Protein AF-A0A498FCW0-F1 (afdb_monomer)

Secondary structure (DSSP, 8-state):
----EEEETTEEEEEETTEEEEEETT--EEEPP-

Sequence (34 aa):
QTPVISENDNAIVMQYQGKPYIRLNGGDWVPYPQ

Solvent-accessible surface area (backbone atoms only — not comparable to full-atom values): 2192 Å² total; per-residue (Å²): 136,82,78,65,69,50,75,55,103,50,38,40,36,37,63,55,96,90,39,56,31,32,25,51,73,83,56,66,81,40,76,52,85,128

Radius of gyration: 9.35 Å; Cα contacts (8 Å, |Δi|>4): 51; chains: 1; bounding box: 24×23×18 Å

Mean predicted aligned error: 4.39 Å

Structure (mmCIF, N/CA/C/O 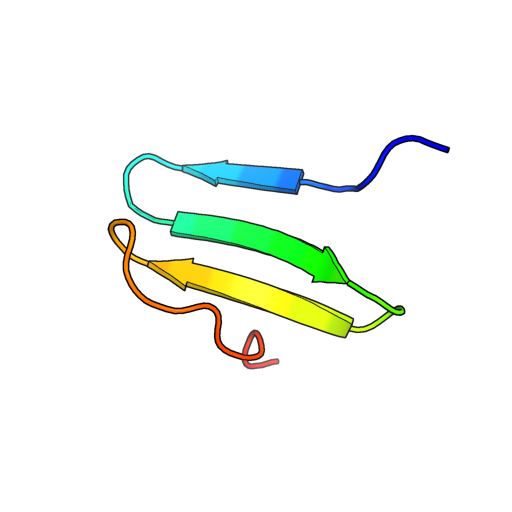backbone):
data_AF-A0A498FCW0-F1
#
_entry.id   AF-A0A498FCW0-F1
#
loop_
_atom_site.group_PDB
_atom_site.id
_atom_site.type_symbol
_atom_site.label_atom_id
_atom_site.label_alt_id
_atom_site.label_comp_id
_atom_site.label_asym_id
_atom_site.label_entity_id
_atom_site.label_seq_id
_atom_site.pdbx_PDB_ins_code
_atom_site.Cartn_x
_atom_site.Cartn_y
_atom_site.Cartn_z
_atom_site.occupancy
_atom_site.B_iso_or_equiv
_atom_site.auth_seq_id
_atom_site.auth_comp_id
_atom_site.auth_asym_id
_atom_site.auth_atom_id
_atom_site.pdbx_PDB_model_num
ATOM 1 N N . GLN A 1 1 ? -8.555 15.106 6.996 1.00 63.25 1 GLN A N 1
ATOM 2 C CA . GLN A 1 1 ? -7.934 13.863 7.499 1.00 63.25 1 GLN A CA 1
ATOM 3 C C . GLN A 1 1 ? -6.730 13.567 6.621 1.00 63.25 1 GLN A C 1
ATOM 5 O O . GLN A 1 1 ? -6.902 13.509 5.410 1.00 63.25 1 GLN A O 1
ATOM 10 N N . THR A 1 2 ? -5.533 13.472 7.196 1.00 70.31 2 THR A N 1
ATOM 11 C CA . THR A 1 2 ? -4.292 13.207 6.448 1.00 70.31 2 THR A CA 1
ATOM 12 C C . THR A 1 2 ? -4.091 11.693 6.354 1.00 70.31 2 THR A C 1
ATOM 14 O O . THR A 1 2 ? -4.180 11.029 7.388 1.00 70.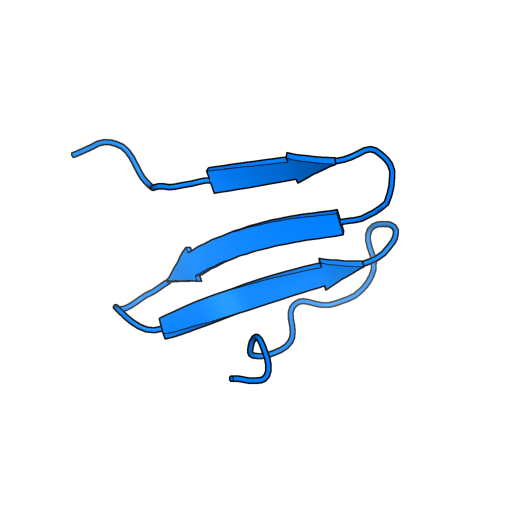31 2 THR A O 1
ATOM 17 N N . PRO A 1 3 ? -3.884 11.114 5.160 1.00 69.94 3 PRO A N 1
ATOM 18 C CA . PRO A 1 3 ? -3.597 9.690 5.034 1.00 69.94 3 PRO A CA 1
ATOM 19 C C . PRO A 1 3 ? -2.257 9.360 5.700 1.00 69.94 3 PRO A C 1
ATOM 21 O O . PRO A 1 3 ? -1.302 10.128 5.604 1.00 69.94 3 PRO A O 1
ATOM 24 N N . VAL A 1 4 ? -2.187 8.212 6.375 1.00 79.81 4 VAL A N 1
ATOM 25 C CA . VAL A 1 4 ? -0.917 7.680 6.880 1.00 79.81 4 VAL A CA 1
ATOM 26 C C . VAL A 1 4 ? -0.197 7.049 5.694 1.00 79.81 4 VAL A C 1
ATOM 28 O O . VAL A 1 4 ? -0.650 6.033 5.162 1.00 79.81 4 VAL A O 1
ATOM 31 N N . ILE A 1 5 ? 0.879 7.697 5.259 1.00 78.19 5 ILE A N 1
ATOM 32 C CA . ILE A 1 5 ? 1.763 7.232 4.192 1.00 78.19 5 ILE A CA 1
ATOM 33 C C . ILE A 1 5 ? 3.145 7.047 4.814 1.00 78.19 5 ILE A C 1
ATOM 35 O O . ILE A 1 5 ? 3.636 7.931 5.518 1.00 78.19 5 ILE A O 1
ATOM 39 N N . SER A 1 6 ? 3.756 5.892 4.577 1.00 83.62 6 SER A N 1
ATOM 40 C CA . SER A 1 6 ? 5.142 5.614 4.952 1.00 83.62 6 SER A CA 1
ATOM 41 C C . SER A 1 6 ? 5.911 5.237 3.695 1.00 83.62 6 SER A C 1
ATOM 43 O O . SER A 1 6 ? 5.545 4.282 3.018 1.00 83.62 6 SER A O 1
ATOM 45 N N . GLU A 1 7 ? 6.952 5.998 3.373 1.00 83.88 7 GLU A N 1
ATOM 46 C CA . GLU A 1 7 ? 7.749 5.840 2.156 1.00 83.88 7 GLU A CA 1
ATOM 47 C C . GLU A 1 7 ? 9.222 5.637 2.521 1.00 83.88 7 GLU A C 1
ATOM 49 O O . GLU A 1 7 ? 9.761 6.321 3.392 1.00 83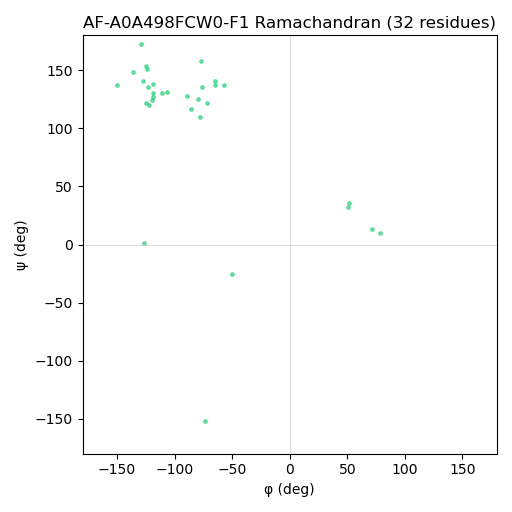.88 7 GLU A O 1
ATOM 54 N N . ASN A 1 8 ? 9.855 4.671 1.864 1.00 83.56 8 ASN A N 1
ATOM 55 C CA . ASN A 1 8 ? 11.301 4.496 1.812 1.00 83.56 8 ASN A CA 1
ATOM 56 C C . ASN A 1 8 ? 11.733 4.360 0.341 1.00 83.56 8 ASN A C 1
ATOM 58 O O . ASN A 1 8 ? 10.882 4.225 -0.536 1.00 83.56 8 ASN A O 1
ATOM 62 N N . ASP A 1 9 ? 13.043 4.351 0.076 1.00 84.31 9 ASP A N 1
ATOM 63 C CA . ASP A 1 9 ? 13.612 4.396 -1.284 1.00 84.31 9 ASP A CA 1
ATOM 64 C C . ASP A 1 9 ? 13.032 3.370 -2.278 1.00 84.31 9 ASP A C 1
ATOM 66 O O . ASP A 1 9 ? 13.061 3.599 -3.484 1.00 84.31 9 ASP A O 1
ATOM 70 N N . ASN A 1 10 ? 12.504 2.240 -1.796 1.00 87.25 10 ASN A N 1
ATOM 71 C CA . ASN A 1 10 ? 12.020 1.146 -2.639 1.00 87.25 10 ASN A CA 1
ATOM 72 C C . ASN A 1 10 ? 10.573 0.729 -2.334 1.00 87.25 10 ASN A C 1
ATOM 74 O O . ASN A 1 10 ? 10.075 -0.213 -2.952 1.00 87.25 10 ASN A O 1
ATOM 78 N N . ALA A 1 11 ? 9.888 1.376 -1.389 1.00 88.19 11 ALA A N 1
ATOM 79 C CA . ALA A 1 11 ? 8.567 0.958 -0.937 1.00 88.19 11 ALA A CA 1
ATOM 80 C C . ALA A 1 11 ? 7.705 2.124 -0.451 1.00 88.19 11 ALA A C 1
ATOM 82 O O . ALA A 1 11 ? 8.141 2.960 0.336 1.00 88.19 11 ALA A O 1
ATOM 83 N N . ILE A 1 12 ? 6.433 2.107 -0.843 1.00 92.38 12 ILE A N 1
ATOM 84 C CA . ILE A 1 12 ? 5.401 3.007 -0.324 1.00 92.38 12 ILE A CA 1
ATOM 85 C C . ILE A 1 12 ? 4.330 2.155 0.339 1.00 92.38 12 ILE A C 1
ATOM 87 O O . ILE A 1 12 ? 3.785 1.256 -0.297 1.00 92.38 12 ILE A O 1
ATOM 91 N N . VAL A 1 13 ? 4.000 2.454 1.592 1.00 92.19 13 VAL A N 1
ATOM 92 C CA . VAL A 1 13 ? 2.893 1.851 2.338 1.00 92.19 13 VAL A CA 1
ATOM 93 C C . VAL A 1 13 ? 1.808 2.898 2.558 1.00 92.19 13 VAL A C 1
ATOM 95 O O . VAL A 1 13 ? 2.090 4.004 3.025 1.00 92.19 13 VAL A O 1
ATOM 98 N N . MET A 1 14 ? 0.558 2.553 2.244 1.00 93.12 14 MET A N 1
ATOM 99 C CA . MET A 1 14 ? -0.595 3.432 2.440 1.00 93.12 14 MET A CA 1
ATOM 100 C C . MET A 1 14 ? -1.792 2.700 3.046 1.00 93.12 14 MET A C 1
ATOM 102 O O . MET A 1 14 ? -2.038 1.530 2.762 1.00 93.12 14 MET A O 1
ATOM 106 N N . GLN A 1 15 ? -2.591 3.421 3.830 1.00 91.00 15 GLN A N 1
ATOM 107 C CA . GLN A 1 15 ? -3.924 2.973 4.234 1.00 91.00 15 GLN A CA 1
ATOM 108 C C . GLN A 1 15 ? -4.962 3.355 3.172 1.00 91.00 15 GLN A C 1
ATOM 110 O O . GLN A 1 15 ? -5.223 4.539 2.948 1.00 91.00 15 GLN A O 1
ATOM 115 N N . TYR A 1 16 ? -5.595 2.357 2.555 1.00 88.81 16 TYR A N 1
ATOM 116 C CA . TYR A 1 16 ? -6.688 2.543 1.602 1.00 88.81 16 TYR A CA 1
ATOM 117 C C . TYR A 1 16 ? -7.920 1.749 2.048 1.00 88.81 16 TYR A C 1
ATOM 119 O O . TYR A 1 16 ? -7.854 0.539 2.249 1.00 88.81 16 TYR A O 1
ATOM 127 N N . GLN A 1 17 ? -9.050 2.441 2.244 1.00 89.38 17 GLN A N 1
ATOM 128 C CA . GLN A 1 17 ? -10.309 1.851 2.735 1.00 89.38 17 GLN A CA 1
ATOM 129 C C . GLN A 1 17 ? -10.146 1.013 4.027 1.00 89.38 17 GLN A C 1
ATOM 131 O O . GLN A 1 17 ? -10.803 -0.010 4.207 1.00 89.38 17 GLN A O 1
ATOM 136 N N . GLY A 1 18 ? -9.247 1.434 4.926 1.00 89.38 18 GLY A N 1
ATOM 137 C CA . GLY A 1 18 ? -8.972 0.745 6.195 1.00 89.38 18 GLY A CA 1
ATOM 138 C C . GLY A 1 18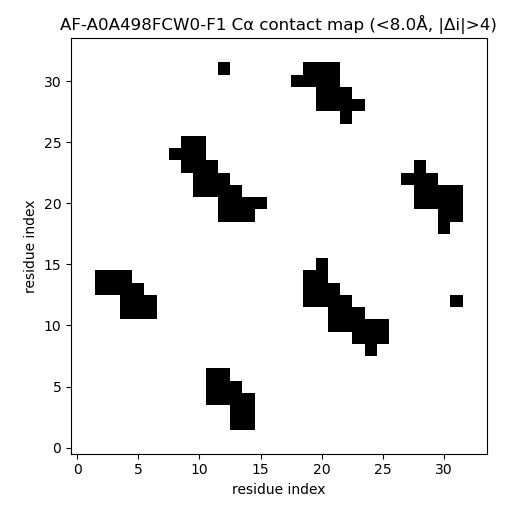 ? -8.084 -0.499 6.079 1.00 89.38 18 GLY A C 1
ATOM 139 O O . GLY A 1 18 ? -7.960 -1.242 7.050 1.00 89.38 18 GLY A O 1
ATOM 140 N N . LYS A 1 19 ? -7.481 -0.746 4.909 1.00 90.62 19 LYS A N 1
ATOM 141 C CA . LYS A 1 19 ? -6.531 -1.840 4.681 1.00 90.62 19 LYS A CA 1
ATOM 142 C C . LYS A 1 19 ? -5.167 -1.283 4.260 1.00 90.62 19 LYS A C 1
ATOM 144 O O . LYS A 1 19 ? -5.126 -0.346 3.457 1.00 90.62 19 LYS A O 1
ATOM 149 N N . PRO A 1 20 ? -4.055 -1.833 4.773 1.00 93.56 20 PRO A N 1
ATOM 150 C CA . PRO A 1 20 ? -2.726 -1.427 4.346 1.00 93.56 20 PRO A CA 1
ATOM 151 C C . PRO A 1 20 ? -2.384 -2.034 2.976 1.00 93.56 20 PRO A C 1
ATOM 153 O O . PRO A 1 20 ? -2.594 -3.223 2.734 1.00 93.56 20 PRO A O 1
ATOM 156 N N . TYR A 1 21 ? -1.827 -1.213 2.093 1.00 94.44 21 TYR A N 1
ATOM 157 C CA . TYR A 1 21 ? -1.290 -1.606 0.792 1.00 94.44 21 TYR A CA 1
ATOM 158 C C . TYR A 1 21 ? 0.166 -1.181 0.687 1.00 94.44 21 TYR A C 1
ATOM 160 O O . TYR A 1 21 ? 0.561 -0.179 1.283 1.00 94.44 21 TYR A O 1
ATOM 168 N N . ILE A 1 22 ? 0.938 -1.922 -0.100 1.00 94.19 22 ILE A N 1
ATOM 169 C CA . ILE A 1 22 ? 2.335 -1.639 -0.401 1.00 94.19 22 ILE A CA 1
ATOM 170 C C . ILE A 1 22 ? 2.584 -1.631 -1.903 1.00 94.19 22 ILE A C 1
ATOM 172 O O . ILE A 1 22 ? 2.050 -2.456 -2.643 1.00 94.19 22 ILE A O 1
ATOM 176 N N . ARG A 1 23 ? 3.416 -0.692 -2.340 1.00 94.38 23 ARG A N 1
ATOM 177 C CA . ARG A 1 23 ? 3.962 -0.604 -3.691 1.00 94.38 23 ARG A CA 1
ATOM 178 C C . ARG A 1 23 ? 5.474 -0.689 -3.602 1.00 94.38 23 ARG A C 1
ATOM 180 O O . ARG A 1 23 ? 6.077 0.125 -2.911 1.00 94.38 23 ARG A O 1
ATOM 187 N N . LEU A 1 24 ? 6.076 -1.640 -4.308 1.00 92.00 24 LEU A N 1
ATOM 188 C CA . LEU A 1 24 ? 7.526 -1.851 -4.317 1.00 92.00 24 LEU A CA 1
ATOM 189 C C . LEU A 1 24 ? 8.130 -1.371 -5.637 1.00 92.00 24 LEU A C 1
ATOM 191 O O . LEU A 1 24 ? 7.624 -1.729 -6.698 1.00 92.00 24 LEU A O 1
ATOM 195 N N . ASN A 1 25 ? 9.206 -0.582 -5.582 1.00 91.38 25 ASN A N 1
ATOM 196 C CA . ASN A 1 25 ? 9.979 -0.095 -6.736 1.00 91.38 25 ASN A CA 1
ATOM 197 C C . ASN A 1 25 ? 9.131 0.559 -7.840 1.00 91.38 25 ASN A C 1
ATOM 199 O O . ASN A 1 25 ? 9.420 0.426 -9.027 1.00 91.38 25 A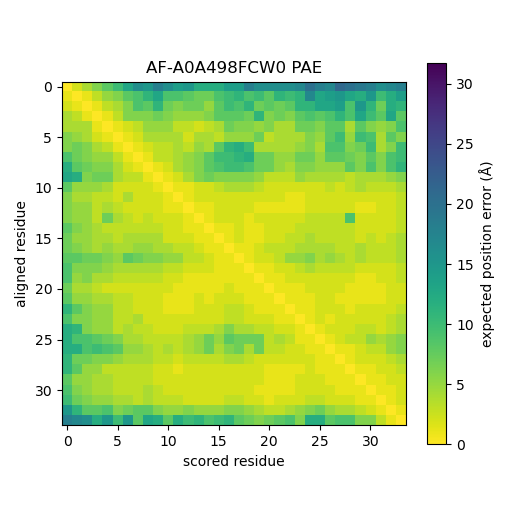SN A O 1
ATOM 203 N N . GLY A 1 26 ? 8.032 1.218 -7.468 1.00 88.31 26 GLY A N 1
ATOM 204 C CA . GLY A 1 26 ? 7.110 1.796 -8.444 1.00 88.31 26 GLY A CA 1
ATOM 205 C C . GLY A 1 26 ? 6.274 0.775 -9.236 1.00 88.31 26 GLY A C 1
ATOM 206 O O . GLY A 1 26 ? 5.634 1.169 -10.210 1.00 88.31 26 GLY A O 1
ATOM 207 N N . GLY A 1 27 ? 6.225 -0.494 -8.824 1.00 92.31 27 GLY A N 1
ATOM 208 C CA . GLY A 1 27 ? 5.358 -1.527 -9.399 1.00 92.31 27 GLY A CA 1
ATOM 209 C C . GLY A 1 27 ? 3.881 -1.369 -9.021 1.00 92.31 27 GLY A C 1
ATOM 210 O O . GLY A 1 27 ? 3.408 -0.260 -8.762 1.00 92.31 27 GLY A O 1
ATOM 211 N N . ASP A 1 28 ? 3.155 -2.482 -8.974 1.00 94.94 28 ASP A N 1
ATOM 212 C CA . ASP A 1 28 ? 1.741 -2.500 -8.600 1.00 94.94 28 ASP A CA 1
ATOM 213 C C . ASP A 1 28 ? 1.523 -2.360 -7.089 1.00 94.94 28 ASP A C 1
ATOM 215 O O . ASP A 1 28 ? 2.394 -2.658 -6.266 1.00 94.94 28 ASP A O 1
ATOM 219 N N . TRP A 1 29 ? 0.318 -1.919 -6.728 1.00 93.75 29 TRP A N 1
ATOM 220 C CA . TRP A 1 29 ? -0.159 -1.956 -5.352 1.00 93.75 29 TRP A CA 1
ATOM 221 C C . TRP A 1 29 ? -0.647 -3.356 -5.002 1.00 93.75 29 TRP A C 1
ATOM 223 O O . TRP A 1 29 ? -1.548 -3.891 -5.648 1.00 93.75 29 TRP A O 1
ATOM 233 N N . VAL A 1 30 ? -0.103 -3.915 -3.928 1.00 94.88 30 VAL A N 1
ATOM 234 C CA . VAL A 1 30 ? -0.526 -5.202 -3.369 1.00 94.88 30 VAL A CA 1
ATOM 235 C C . VAL A 1 30 ? -0.897 -5.041 -1.891 1.00 94.88 30 VAL A C 1
ATOM 237 O O . VAL A 1 30 ? -0.413 -4.111 -1.241 1.00 94.88 30 VAL A O 1
ATOM 240 N N . PRO A 1 31 ? -1.772 -5.893 -1.327 1.00 94.31 31 PRO A N 1
ATOM 241 C CA . PRO A 1 31 ? -2.065 -5.870 0.106 1.00 94.31 31 PRO A CA 1
ATOM 242 C C .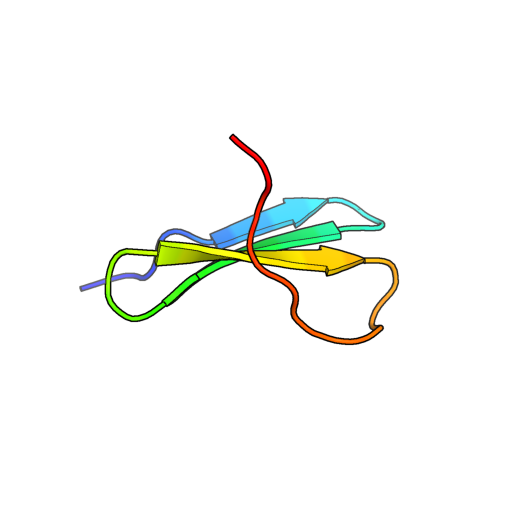 PRO A 1 31 ? -0.790 -6.065 0.934 1.00 94.31 31 PRO A C 1
ATOM 244 O O . PRO A 1 31 ? 0.035 -6.918 0.602 1.00 94.31 31 PRO A O 1
AT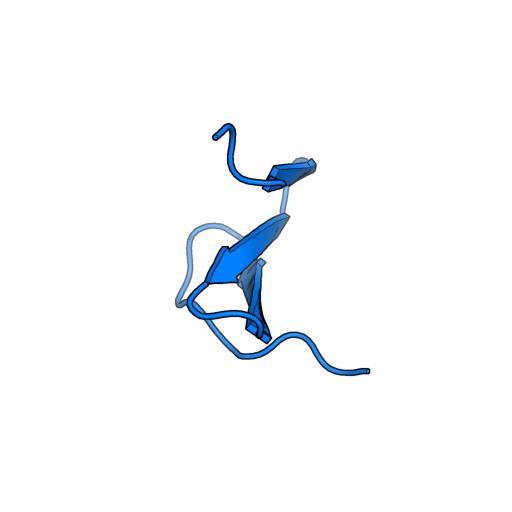OM 247 N N . TYR A 1 32 ? -0.62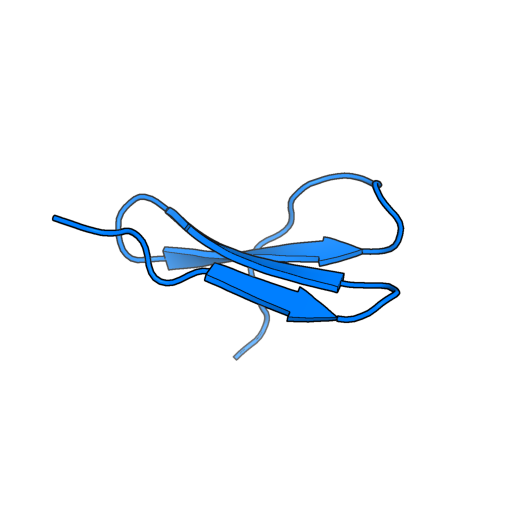6 -5.296 2.013 1.00 91.06 32 TYR A N 1
ATOM 248 C CA . TYR A 1 32 ? 0.515 -5.476 2.909 1.00 91.06 32 TYR A CA 1
ATOM 249 C C . TYR A 1 32 ? 0.329 -6.769 3.723 1.00 91.06 32 TYR A C 1
ATOM 251 O O . TYR A 1 32 ? -0.695 -6.898 4.404 1.00 91.06 32 TYR A O 1
ATOM 259 N N . PRO A 1 33 ? 1.265 -7.732 3.652 1.00 85.38 33 PRO A N 1
ATOM 260 C CA . PRO A 1 33 ? 1.197 -8.934 4.475 1.00 85.38 33 PRO A CA 1
ATOM 261 C C . PRO A 1 33 ? 1.339 -8.553 5.957 1.00 85.38 33 PRO A C 1
ATOM 263 O O . PRO A 1 33 ? 2.152 -7.694 6.297 1.00 85.38 33 PRO A O 1
ATOM 266 N N . GLN A 1 34 ? 0.516 -9.157 6.820 1.00 77.19 34 GLN A N 1
ATOM 267 C CA . GLN A 1 34 ? 0.582 -8.971 8.276 1.00 77.19 34 GLN A CA 1
ATOM 268 C C . GLN A 1 34 ? 1.567 -9.933 8.931 1.00 77.19 34 GLN A C 1
ATOM 270 O O . GLN A 1 34 ? 1.663 -11.084 8.448 1.00 77.19 34 GLN A O 1
#

pLDDT: m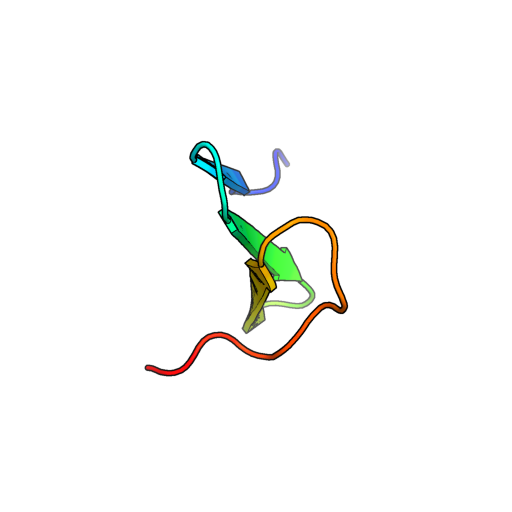ean 87.39, std 7.77, range [63.25, 94.94]

Foldseek 3Di:
DDWDWDDDPFKIWTQDPNFIWMDGNNHDIDGDDD

Nearest PDB structures (foldseek):
  5ojh-assembly1_A  TM=9.563E-01  e=6.819E-04  Salmonella enterica subsp. enterica serovar Typhimurium str. LT2
  6pd0-assembly2_B  TM=9.032E-01  e=7.259E-04  Escherichia coli K-12
  5olt-assembly1_A  TM=9.563E-01  e=1.197E-03  Salmonella enterica subsp. enterica serovar Typhimurium str. LT2
  6xlp-assembly1_A  TM=6.877E-01  e=2.467E+00  Escherichia coli
  6irx-assembly1_A  TM=5.417E-01  e=1.695E+00  Danio rerio